Protein AF-A0A183EW24-F1 (afdb_monomer_lite)

Radius of gyration: 15.15 Å; chains: 1; bounding box: 32×28×42 Å

Secondary structure (DSSP, 8-state):
--TT-EEEEEPPPBTTBTT---EEEEE--SS---HHHHHHHHHTTS--S----GGG-S-HHHHHHHHHHHHHHHHTT--SSSSHHHHHHHHH-SSS-HHHHH-TTSSSSS--

Organism: NCBI:txid637853

Foldseek 3Di:
DDEFDWDKDWADDDPVDPPDIDIDIDTDHPPDPPVVVVVVCVVVVVDDAADFDVVLPPDVVLLSVLLNVLVVCVVVVNQPDPDSSLSSCCSSDPPSPSVVRPDPPPPPPPDD

Sequence (112 aa):
MKLGTSRLFELQPDPYDVSQKRFFRVCLFRNVKNVHELRQALRDGTIDAALIRPELVLEVFTLLAAANKAVHQAAHNRLSTRTLHAELIYSLSPNRNVSFLWNLKTAGSLFP

Structure (mmCIF, N/CA/C/O backbone):
data_AF-A0A183EW24-F1
#
_entry.id   AF-A0A183EW24-F1
#
loop_
_atom_site.group_PDB
_atom_site.id
_atom_site.type_symbol
_atom_site.label_atom_id
_atom_site.label_alt_id
_atom_site.label_comp_id
_atom_site.label_asym_id
_atom_site.label_entity_id
_atom_site.label_seq_id
_atom_site.pdbx_PDB_ins_code
_atom_site.Cartn_x
_atom_site.Cartn_y
_atom_site.Cartn_z
_atom_site.occupancy
_atom_site.B_iso_or_equiv
_atom_site.auth_seq_id
_atom_site.auth_comp_id
_atom_site.auth_asym_id
_atom_site.auth_atom_id
_atom_site.pdbx_PDB_model_num
ATOM 1 N N . MET A 1 1 ? -16.843 -2.994 2.790 1.00 52.00 1 MET A N 1
ATOM 2 C CA . MET A 1 1 ? -15.948 -4.160 3.022 1.00 52.00 1 MET A CA 1
ATOM 3 C C . MET A 1 1 ? -16.353 -4.842 4.329 1.00 52.00 1 MET A C 1
ATOM 5 O O . MET A 1 1 ? -16.699 -4.129 5.262 1.00 52.00 1 MET A O 1
ATOM 9 N N . LYS A 1 2 ? -16.375 -6.184 4.404 1.00 49.22 2 LYS A N 1
ATOM 10 C CA . LYS A 1 2 ? -16.668 -6.914 5.659 1.00 49.22 2 LYS A CA 1
ATOM 11 C C . LYS A 1 2 ? -15.487 -6.785 6.639 1.00 49.22 2 LYS A C 1
ATOM 13 O O . LYS A 1 2 ? -14.354 -6.558 6.228 1.00 49.22 2 LYS A O 1
ATOM 18 N N . LEU A 1 3 ? -15.760 -6.892 7.937 1.00 47.12 3 LEU A N 1
ATOM 19 C CA . LEU A 1 3 ? -14.758 -6.765 9.000 1.00 47.12 3 LEU A CA 1
ATOM 20 C C . LEU A 1 3 ? -13.678 -7.856 8.868 1.00 47.12 3 LEU A C 1
ATOM 22 O O . LEU A 1 3 ? -14.023 -9.016 8.663 1.00 47.12 3 LEU A O 1
ATOM 26 N N . GLY A 1 4 ? -12.392 -7.503 8.966 1.00 56.78 4 GLY A N 1
ATOM 27 C CA . GLY A 1 4 ? -11.289 -8.477 8.959 1.00 56.78 4 GLY A CA 1
ATOM 28 C C . GLY A 1 4 ? -10.944 -9.093 7.597 1.00 56.78 4 GLY A C 1
ATOM 29 O O . GLY A 1 4 ? -10.075 -9.958 7.525 1.00 56.78 4 GLY A O 1
ATOM 30 N N . THR A 1 5 ? -11.569 -8.664 6.494 1.00 66.06 5 THR A N 1
ATOM 31 C CA . THR A 1 5 ? -11.174 -9.152 5.165 1.00 66.06 5 THR A CA 1
ATOM 32 C C . THR A 1 5 ? -9.872 -8.501 4.716 1.00 66.06 5 THR A C 1
ATOM 34 O O . THR A 1 5 ? -9.870 -7.333 4.322 1.00 66.06 5 THR A O 1
ATOM 37 N N . SER A 1 6 ? -8.783 -9.272 4.711 1.00 79.88 6 SER A N 1
ATOM 38 C CA . SER A 1 6 ? -7.648 -8.980 3.840 1.00 79.88 6 SER A CA 1
ATOM 39 C C . SER A 1 6 ? -7.992 -9.430 2.426 1.00 79.88 6 SER A C 1
ATOM 41 O O . SER A 1 6 ? -8.338 -10.597 2.234 1.00 79.88 6 SER A O 1
ATOM 43 N N . ARG A 1 7 ? -7.906 -8.537 1.443 1.00 84.31 7 ARG A N 1
ATOM 44 C CA . ARG A 1 7 ? -8.080 -8.893 0.032 1.00 84.31 7 ARG A CA 1
ATOM 45 C C . ARG A 1 7 ? -6.788 -8.664 -0.725 1.00 84.31 7 ARG A C 1
ATOM 47 O O . ARG A 1 7 ? -6.152 -7.627 -0.556 1.00 84.31 7 ARG A O 1
ATOM 54 N N . LEU A 1 8 ? -6.418 -9.653 -1.525 1.00 87.75 8 LEU A N 1
ATOM 55 C CA . LEU A 1 8 ? -5.310 -9.583 -2.461 1.00 87.75 8 LEU A CA 1
ATOM 56 C C . LEU A 1 8 ? -5.880 -9.308 -3.850 1.00 87.75 8 LEU A C 1
ATOM 58 O O . LEU A 1 8 ? -6.832 -9.967 -4.264 1.00 87.75 8 LEU A O 1
ATOM 62 N N . PHE A 1 9 ? -5.295 -8.343 -4.541 1.00 87.69 9 PHE A N 1
ATOM 63 C CA . PHE A 1 9 ? -5.624 -7.982 -5.908 1.00 87.69 9 PHE A CA 1
ATOM 64 C C . PHE A 1 9 ? -4.372 -8.129 -6.766 1.00 87.69 9 PHE A C 1
ATOM 66 O O . PHE A 1 9 ? -3.282 -7.746 -6.341 1.00 87.69 9 PHE A O 1
ATOM 73 N N . GLU A 1 10 ? -4.522 -8.685 -7.961 1.00 87.81 10 GLU A N 1
ATOM 74 C CA . GLU A 1 10 ? -3.489 -8.618 -8.993 1.00 87.81 10 GLU A CA 1
ATOM 75 C C . GLU A 1 10 ? -3.675 -7.290 -9.729 1.00 87.81 10 GLU A C 1
ATOM 77 O O . GLU A 1 10 ? -4.779 -6.960 -10.170 1.00 87.81 10 GLU A O 1
ATOM 82 N N . LEU A 1 11 ? -2.616 -6.487 -9.769 1.00 86.06 11 LEU A N 1
ATOM 83 C CA . LEU A 1 11 ? -2.609 -5.234 -10.508 1.00 86.06 11 LEU A CA 1
ATOM 84 C C . LEU A 1 11 ? -2.423 -5.535 -11.991 1.00 86.06 11 LEU A C 1
ATOM 86 O O . LEU A 1 11 ? -1.768 -6.512 -12.362 1.00 86.06 11 LEU A O 1
ATOM 90 N N . GLN A 1 12 ? -3.006 -4.689 -12.837 1.00 80.00 12 GLN A N 1
ATOM 91 C CA . GLN A 1 12 ? -2.822 -4.849 -14.272 1.00 80.00 12 GLN A CA 1
ATOM 92 C C . GLN A 1 12 ? -1.348 -4.611 -14.623 1.00 80.00 12 GLN A C 1
ATOM 94 O O . GLN A 1 12 ? -0.756 -3.654 -14.111 1.00 80.00 12 GLN A O 1
ATOM 99 N N . PRO A 1 13 ? -0.753 -5.475 -15.465 1.00 71.31 13 PRO A N 1
ATOM 100 C CA . PRO A 1 13 ? 0.599 -5.264 -15.946 1.00 71.31 13 PRO A CA 1
ATOM 101 C C . PRO A 1 13 ? 0.652 -3.996 -16.797 1.00 71.31 13 PRO A C 1
ATOM 103 O O . PRO A 1 13 ? -0.338 -3.599 -17.420 1.00 71.31 13 PRO A O 1
ATOM 106 N N . ASP A 1 14 ? 1.819 -3.365 -16.815 1.00 72.69 14 ASP A N 1
ATOM 107 C CA . ASP A 1 14 ? 2.071 -2.237 -17.698 1.00 72.69 14 ASP A CA 1
ATOM 108 C C . ASP A 1 14 ? 1.960 -2.716 -19.157 1.00 72.69 14 ASP A C 1
ATOM 110 O O . ASP A 1 14 ? 2.536 -3.758 -19.488 1.00 72.69 14 ASP A O 1
ATOM 114 N N . PRO A 1 15 ? 1.252 -2.000 -20.052 1.00 72.38 15 PRO A N 1
ATOM 115 C CA . PRO A 1 15 ? 1.224 -2.341 -21.475 1.00 72.38 15 PRO A CA 1
ATOM 116 C C . PRO A 1 15 ? 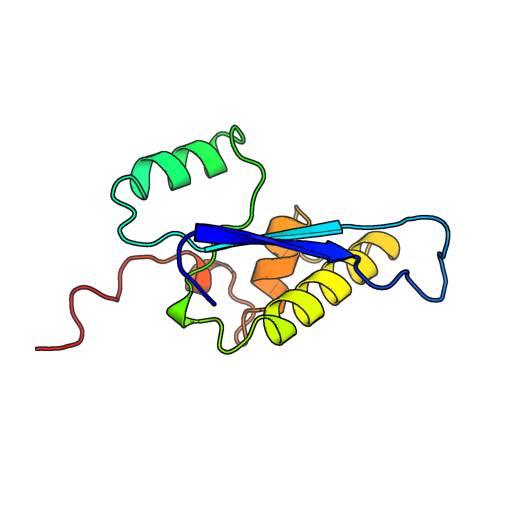2.619 -2.454 -22.111 1.00 72.38 15 PRO A C 1
ATOM 118 O O . PRO A 1 15 ? 2.764 -3.163 -23.104 1.00 72.38 15 PRO A O 1
ATOM 121 N N . TYR A 1 16 ? 3.636 -1.790 -21.551 1.00 69.44 16 TYR A N 1
ATOM 122 C CA . TYR A 1 16 ? 5.011 -1.825 -22.057 1.00 69.44 16 TYR A CA 1
ATOM 123 C C . TYR A 1 16 ? 5.929 -2.811 -21.317 1.00 69.44 16 TYR A C 1
ATOM 125 O O . TYR A 1 16 ? 7.032 -3.075 -21.794 1.00 69.44 16 TYR A O 1
ATOM 133 N N . ASP A 1 17 ? 5.490 -3.377 -20.189 1.00 65.94 17 ASP A N 1
ATOM 134 C CA . ASP A 1 17 ? 6.234 -4.391 -19.434 1.00 65.94 17 ASP A CA 1
ATOM 135 C C . ASP A 1 17 ? 5.280 -5.429 -18.824 1.00 65.94 17 ASP A C 1
ATOM 137 O O . ASP A 1 17 ? 4.800 -5.320 -17.693 1.00 65.94 17 ASP A O 1
ATOM 141 N N . VAL A 1 18 ? 5.026 -6.481 -19.604 1.00 65.62 18 VAL A N 1
ATOM 142 C CA . VAL A 1 18 ? 4.162 -7.612 -19.230 1.00 65.62 18 VAL A CA 1
ATOM 143 C C . VAL A 1 18 ? 4.876 -8.646 -18.351 1.00 65.62 18 VAL A C 1
ATOM 145 O O . VAL A 1 18 ? 4.262 -9.632 -17.941 1.00 65.62 18 VAL A O 1
ATOM 148 N N . SER A 1 19 ? 6.169 -8.453 -18.064 1.00 67.25 19 SER A N 1
ATOM 149 C CA . SER A 1 19 ? 6.986 -9.438 -17.348 1.00 67.25 19 SER A CA 1
ATOM 150 C C . SER A 1 19 ? 6.786 -9.397 -15.830 1.00 67.25 19 SER A C 1
ATOM 152 O O . SER A 1 19 ? 6.934 -10.419 -15.155 1.00 67.25 19 SER A O 1
ATOM 154 N N . GLN A 1 20 ? 6.406 -8.240 -15.276 1.00 69.81 20 GLN A N 1
ATOM 155 C CA . GLN A 1 20 ? 6.296 -8.043 -13.832 1.00 69.81 20 GLN A CA 1
ATOM 156 C C . GLN A 1 20 ? 4.846 -8.086 -13.348 1.00 69.81 20 GLN A C 1
ATOM 158 O O . GLN A 1 20 ? 4.090 -7.123 -13.472 1.00 69.81 20 GLN A O 1
ATOM 163 N N . LYS A 1 21 ? 4.475 -9.189 -12.690 1.00 79.31 21 LYS A N 1
ATOM 164 C CA . LYS A 1 21 ? 3.221 -9.269 -11.933 1.00 79.31 21 LYS A CA 1
ATOM 165 C C . LYS A 1 21 ? 3.359 -8.553 -10.601 1.00 79.31 21 LYS A C 1
ATOM 167 O O . LYS A 1 21 ? 4.268 -8.845 -9.822 1.00 79.31 21 LYS A O 1
ATOM 172 N N . ARG A 1 22 ? 2.430 -7.643 -10.311 1.00 84.88 22 ARG A N 1
ATOM 173 C CA . ARG A 1 22 ? 2.381 -6.935 -9.029 1.00 84.88 22 ARG A CA 1
ATOM 174 C C . ARG A 1 22 ? 1.090 -7.238 -8.300 1.00 84.88 22 ARG A C 1
ATOM 176 O O . ARG A 1 22 ? 0.014 -7.261 -8.889 1.00 84.88 22 ARG A O 1
ATOM 183 N N . PHE A 1 23 ? 1.212 -7.438 -6.996 1.00 87.62 23 PHE A N 1
ATOM 184 C CA . PHE A 1 23 ? 0.082 -7.721 -6.129 1.00 87.62 23 PHE A CA 1
ATOM 185 C C . PHE A 1 23 ? -0.131 -6.573 -5.154 1.00 87.62 23 PHE A C 1
ATOM 187 O O . PHE A 1 23 ? 0.818 -6.003 -4.618 1.00 87.62 23 PHE A O 1
ATOM 194 N N . PHE A 1 24 ? -1.394 -6.261 -4.902 1.00 88.81 24 PHE A N 1
ATOM 195 C CA . PHE A 1 24 ? -1.817 -5.237 -3.968 1.00 88.81 24 PHE A CA 1
ATOM 196 C C . PHE A 1 24 ? -2.716 -5.857 -2.908 1.00 88.81 24 PHE A C 1
ATOM 198 O O . PHE A 1 24 ? -3.782 -6.397 -3.209 1.00 88.81 24 PHE A O 1
ATOM 205 N N . ARG A 1 25 ? -2.277 -5.802 -1.649 1.00 90.19 25 ARG A N 1
ATOM 206 C CA . ARG A 1 25 ? -3.030 -6.339 -0.517 1.00 90.19 25 ARG A CA 1
ATOM 207 C C . ARG A 1 25 ? -3.628 -5.203 0.299 1.00 90.19 25 ARG A C 1
ATOM 209 O O . ARG A 1 25 ? -2.910 -4.328 0.768 1.00 90.19 25 ARG A O 1
ATOM 216 N N . VAL A 1 26 ? -4.937 -5.266 0.519 1.00 89.25 26 VAL A N 1
ATOM 217 C CA . VAL A 1 26 ? -5.672 -4.316 1.361 1.00 89.25 26 VAL A CA 1
ATOM 218 C C . VAL A 1 26 ? -6.208 -5.037 2.583 1.00 89.25 26 VAL A C 1
ATOM 220 O O . VAL A 1 26 ? -6.881 -6.061 2.460 1.00 89.25 26 VAL A O 1
ATOM 223 N N . CYS A 1 27 ? -5.949 -4.475 3.760 1.00 88.06 27 CYS A N 1
ATOM 224 C CA . CYS A 1 27 ? -6.454 -4.967 5.035 1.00 88.06 27 CYS A CA 1
ATOM 225 C C . CYS A 1 27 ? -7.240 -3.850 5.730 1.00 88.06 27 CYS A C 1
ATOM 227 O O . CYS A 1 27 ? -6.726 -2.746 5.892 1.00 88.06 27 CYS A O 1
ATOM 229 N N . LEU A 1 28 ? -8.478 -4.139 6.145 1.00 86.50 28 LEU A N 1
ATOM 230 C CA . LEU A 1 28 ? -9.306 -3.207 6.911 1.00 86.50 28 LEU A CA 1
ATOM 231 C C . LEU A 1 28 ? -9.405 -3.669 8.365 1.00 86.50 28 LEU A C 1
ATOM 233 O O . LEU A 1 28 ? -9.946 -4.739 8.652 1.00 86.50 28 LEU A O 1
ATOM 237 N N . PHE A 1 29 ? -8.929 -2.821 9.271 1.00 85.50 29 PHE A N 1
ATOM 238 C CA . PHE A 1 29 ? -8.984 -3.036 10.712 1.00 85.50 29 PHE A CA 1
ATOM 239 C C . PHE A 1 29 ? -10.007 -2.091 11.345 1.00 85.50 29 PHE A C 1
ATOM 241 O O . PHE A 1 29 ? -10.164 -0.950 10.910 1.00 85.50 29 PHE A O 1
ATOM 248 N N . ARG A 1 30 ? -10.706 -2.556 12.383 1.00 83.50 30 ARG A N 1
ATOM 249 C CA . ARG A 1 30 ? -11.639 -1.745 13.178 1.00 83.50 30 ARG A CA 1
ATOM 250 C C . ARG A 1 30 ? -11.205 -1.782 14.634 1.00 83.50 30 ARG A C 1
ATOM 252 O O . ARG A 1 30 ? -10.687 -2.797 15.086 1.00 83.50 30 ARG A O 1
ATOM 259 N N . ASN A 1 31 ? -11.470 -0.696 15.354 1.00 83.88 31 ASN A N 1
ATOM 260 C CA . ASN A 1 31 ? -11.157 -0.570 16.778 1.00 83.88 31 ASN A CA 1
ATOM 261 C C . ASN A 1 31 ? -9.647 -0.698 17.080 1.00 83.88 31 ASN A C 1
ATOM 263 O O . ASN A 1 31 ? -9.239 -1.369 18.026 1.00 83.88 31 ASN A O 1
ATOM 267 N N . VAL A 1 32 ? -8.815 -0.076 16.237 1.00 84.94 32 VAL A N 1
ATOM 268 C CA . VAL A 1 32 ? -7.355 -0.050 16.399 1.00 84.94 32 VAL A CA 1
ATOM 269 C C . VAL A 1 32 ? -6.999 0.857 17.577 1.00 84.94 32 VAL A C 1
ATOM 271 O O . VAL A 1 32 ? -7.304 2.047 17.549 1.00 84.94 32 VAL A O 1
ATOM 274 N N 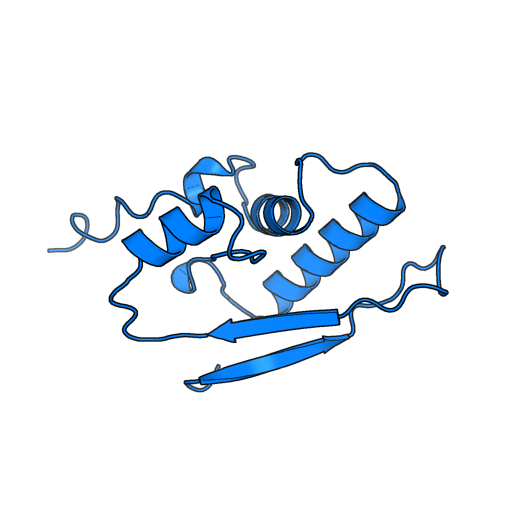. LYS A 1 33 ? -6.351 0.302 18.606 1.00 88.25 33 LYS A N 1
ATOM 275 C CA . LYS A 1 33 ? -5.967 1.035 19.830 1.00 88.25 33 LYS A CA 1
ATOM 276 C C . LYS A 1 33 ? -4.498 1.467 19.847 1.00 88.25 33 LYS A C 1
ATOM 278 O O . LYS A 1 33 ? -4.142 2.402 20.552 1.00 88.25 33 LYS A O 1
ATOM 283 N N . ASN A 1 34 ? -3.654 0.829 19.041 1.00 88.38 34 ASN A N 1
ATOM 284 C CA . ASN A 1 34 ? -2.200 0.998 19.025 1.00 88.38 34 ASN A CA 1
ATOM 285 C C . ASN A 1 34 ? -1.702 1.858 17.847 1.00 88.38 34 ASN A C 1
ATOM 287 O O . ASN A 1 34 ? -0.657 1.601 17.255 1.00 88.38 34 ASN A O 1
ATOM 291 N N . VAL A 1 35 ? -2.448 2.905 17.484 1.00 84.50 35 VAL A N 1
ATOM 292 C CA . VAL A 1 35 ? -2.120 3.762 16.328 1.00 84.50 35 VAL A CA 1
ATOM 293 C C . VAL A 1 35 ? -0.750 4.440 16.479 1.00 84.50 35 VAL A C 1
ATOM 295 O O . VAL A 1 35 ? -0.027 4.604 15.497 1.00 84.50 35 VAL A O 1
ATOM 298 N N . HIS A 1 36 ? -0.376 4.816 17.704 1.00 85.75 36 HIS A N 1
ATOM 299 C CA . HIS A 1 36 ? 0.917 5.442 17.990 1.00 85.75 36 HIS A CA 1
ATOM 300 C C . HIS A 1 36 ? 2.091 4.489 17.744 1.00 85.75 36 HIS A C 1
ATOM 302 O O . HIS A 1 36 ? 3.052 4.879 17.084 1.00 85.75 36 HIS A O 1
ATOM 308 N N . GLU A 1 37 ? 1.973 3.238 18.191 1.00 89.06 37 GLU A N 1
ATOM 309 C CA . GLU A 1 37 ? 2.977 2.193 17.972 1.00 89.06 37 GLU A CA 1
ATOM 310 C C . GLU A 1 37 ? 3.114 1.862 16.487 1.00 89.06 37 GLU A C 1
ATOM 312 O O . GLU A 1 37 ? 4.222 1.828 15.968 1.00 89.06 37 GLU A O 1
ATOM 317 N N . LEU A 1 38 ? 1.996 1.713 15.765 1.00 87.00 38 LEU A N 1
ATOM 318 C CA . LEU A 1 38 ? 2.010 1.460 14.319 1.00 87.00 38 LEU A CA 1
ATOM 319 C C . LEU A 1 38 ? 2.683 2.596 13.543 1.00 87.00 38 LEU A C 1
ATOM 321 O O . LEU A 1 38 ? 3.400 2.361 12.572 1.00 87.00 38 LEU A O 1
ATOM 325 N N . ARG A 1 39 ? 2.473 3.844 13.974 1.00 82.56 39 ARG A N 1
ATOM 326 C CA . ARG A 1 39 ? 3.117 5.008 13.364 1.00 82.56 39 ARG A CA 1
ATOM 327 C C . ARG A 1 39 ? 4.619 5.031 13.627 1.00 82.56 39 ARG A C 1
ATOM 329 O O . ARG A 1 39 ? 5.371 5.447 12.749 1.00 82.56 39 ARG A O 1
ATOM 336 N N . GLN A 1 40 ? 5.040 4.640 14.824 1.00 86.88 40 GLN A N 1
ATOM 337 C CA . GLN A 1 40 ? 6.453 4.524 15.159 1.00 86.88 40 GLN A CA 1
ATOM 338 C C . GLN A 1 40 ? 7.097 3.379 14.371 1.00 86.88 40 GLN A C 1
ATOM 340 O O . GLN A 1 40 ? 8.068 3.617 13.668 1.00 86.88 40 GLN A O 1
ATOM 345 N N . ALA A 1 41 ? 6.468 2.206 14.338 1.00 85.56 41 ALA A N 1
ATOM 346 C CA . ALA A 1 41 ? 6.901 1.055 13.552 1.00 85.56 41 ALA A CA 1
ATOM 347 C C . ALA A 1 41 ? 7.067 1.376 12.052 1.00 85.56 41 ALA A C 1
ATOM 349 O O . ALA A 1 41 ? 8.047 0.980 11.425 1.00 85.56 41 ALA A O 1
ATOM 350 N N . LEU A 1 42 ? 6.156 2.169 11.480 1.00 83.94 42 LEU A N 1
ATOM 351 C CA . LEU A 1 42 ? 6.271 2.644 10.100 1.00 83.94 42 LEU A CA 1
ATOM 352 C C . LEU A 1 42 ? 7.476 3.581 9.889 1.00 83.94 42 LEU A C 1
ATOM 354 O O . LEU A 1 42 ? 8.113 3.541 8.842 1.00 83.94 42 LEU A O 1
ATOM 358 N N . ARG A 1 43 ? 7.784 4.448 10.863 1.00 81.81 43 ARG A N 1
ATOM 359 C CA . ARG A 1 43 ? 8.934 5.371 10.796 1.00 81.81 43 ARG A CA 1
ATOM 360 C C . ARG A 1 43 ? 10.261 4.656 10.982 1.00 81.81 43 ARG A C 1
ATOM 362 O O . ARG A 1 43 ? 11.222 4.992 10.301 1.00 81.81 43 ARG A O 1
ATOM 369 N N . ASP A 1 44 ? 10.271 3.677 11.873 1.00 85.56 44 ASP A N 1
ATOM 370 C CA . ASP A 1 44 ? 11.422 2.828 12.153 1.00 85.56 44 ASP A CA 1
ATOM 371 C C . ASP A 1 44 ? 11.650 1.811 11.017 1.00 85.56 44 ASP A C 1
ATOM 373 O O . ASP A 1 44 ? 12.662 1.118 10.997 1.00 85.56 44 ASP A O 1
ATOM 377 N N . GLY A 1 45 ? 10.720 1.725 10.053 1.00 81.62 45 GLY A N 1
ATOM 378 C CA . GLY A 1 45 ? 10.801 0.836 8.895 1.00 81.62 45 GLY A CA 1
ATOM 379 C C . GLY A 1 45 ? 10.554 -0.635 9.227 1.00 81.62 45 GLY A C 1
ATOM 380 O O . GLY A 1 45 ? 10.784 -1.495 8.382 1.00 81.62 45 GLY A O 1
ATOM 381 N N . THR A 1 46 ? 10.070 -0.946 10.433 1.00 86.75 46 THR A N 1
ATOM 382 C CA . THR A 1 46 ? 9.728 -2.323 10.827 1.00 86.75 46 THR A CA 1
ATOM 383 C C . THR A 1 46 ? 8.482 -2.830 10.105 1.00 86.75 46 THR A C 1
ATOM 385 O O . THR A 1 46 ? 8.304 -4.037 9.948 1.00 86.75 46 THR A O 1
ATOM 388 N N . ILE A 1 47 ? 7.633 -1.914 9.630 1.00 84.06 47 ILE A N 1
ATOM 389 C CA . ILE A 1 47 ? 6.469 -2.209 8.795 1.00 84.06 47 ILE A CA 1
ATOM 390 C C . ILE A 1 47 ? 6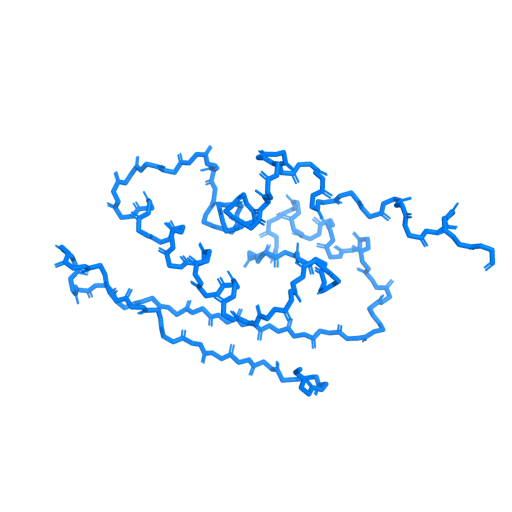.609 -1.455 7.474 1.00 84.06 47 ILE A C 1
ATOM 392 O O . ILE A 1 47 ? 6.594 -0.227 7.463 1.00 84.06 47 ILE A O 1
ATOM 396 N N . ASP A 1 48 ? 6.658 -2.186 6.361 1.00 83.44 48 ASP A N 1
ATOM 397 C CA . ASP A 1 48 ? 6.579 -1.612 5.014 1.00 83.44 48 ASP A CA 1
ATOM 398 C C . ASP A 1 48 ? 5.136 -1.705 4.497 1.00 83.44 48 ASP A C 1
ATOM 400 O O . ASP A 1 48 ? 4.713 -2.702 3.911 1.00 83.44 48 ASP A O 1
ATOM 404 N N . ALA A 1 49 ? 4.328 -0.694 4.825 1.00 85.38 49 ALA A N 1
ATOM 405 C CA . ALA A 1 49 ? 2.933 -0.613 4.405 1.00 85.38 49 ALA A CA 1
ATOM 406 C C . ALA A 1 49 ? 2.437 0.838 4.343 1.00 85.38 49 ALA A C 1
ATOM 408 O O . ALA A 1 49 ? 2.927 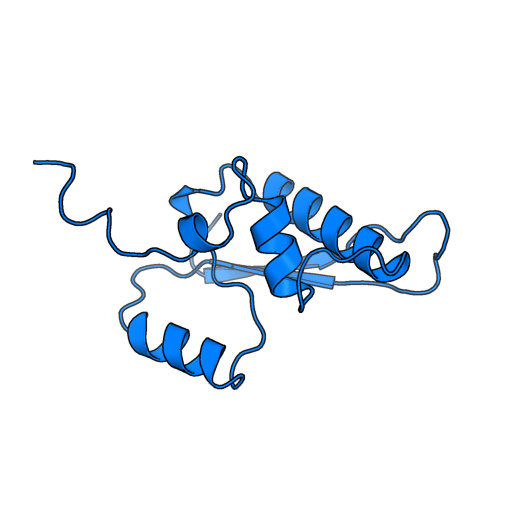1.726 5.036 1.00 85.38 49 ALA A O 1
ATOM 409 N N . ALA A 1 50 ? 1.391 1.079 3.552 1.00 85.81 50 ALA A N 1
ATOM 410 C CA . ALA A 1 50 ? 0.680 2.353 3.544 1.00 85.81 50 ALA A CA 1
ATOM 411 C C . ALA A 1 50 ? -0.447 2.339 4.591 1.00 85.81 50 ALA A C 1
ATOM 413 O O . ALA A 1 50 ? -1.410 1.581 4.464 1.00 85.81 50 ALA A O 1
ATOM 414 N N . LEU A 1 51 ? -0.355 3.197 5.612 1.00 86.56 51 LEU A N 1
ATOM 415 C CA . LEU A 1 51 ? -1.451 3.416 6.560 1.00 86.56 51 LEU A CA 1
ATOM 416 C C . LEU A 1 51 ? -2.387 4.498 6.014 1.00 86.56 51 LEU A C 1
ATOM 418 O O . LEU A 1 51 ? -1.990 5.650 5.853 1.00 86.56 51 LEU A O 1
ATOM 422 N N . ILE A 1 52 ? -3.635 4.124 5.734 1.00 85.00 52 ILE A N 1
ATOM 423 C CA . ILE A 1 52 ? -4.636 4.999 5.116 1.00 85.00 52 ILE A CA 1
ATOM 424 C C . ILE A 1 52 ? -5.849 5.089 6.035 1.00 85.00 52 ILE A C 1
ATOM 426 O O . ILE A 1 52 ? -6.312 4.082 6.573 1.00 85.00 52 ILE A O 1
ATOM 430 N N . ARG A 1 53 ? -6.390 6.300 6.197 1.00 82.75 53 ARG A N 1
ATOM 431 C CA . ARG A 1 53 ? -7.660 6.496 6.901 1.00 82.75 53 ARG A CA 1
ATOM 432 C C . ARG A 1 53 ? -8.809 5.980 6.027 1.00 82.75 53 ARG A C 1
ATOM 434 O O . ARG A 1 53 ? -8.986 6.505 4.928 1.00 82.75 53 ARG A O 1
ATOM 441 N N . PRO A 1 54 ? -9.604 5.001 6.494 1.00 81.31 54 PRO A N 1
ATOM 442 C CA . PRO A 1 54 ? -10.668 4.411 5.683 1.00 81.31 54 PRO A CA 1
ATOM 443 C C . PRO A 1 54 ? -11.769 5.419 5.327 1.00 81.31 54 PRO A C 1
ATOM 445 O O . PRO A 1 54 ? -12.384 5.289 4.281 1.00 81.31 54 PRO A O 1
ATOM 448 N N . GLU A 1 55 ? -11.969 6.456 6.144 1.00 81.31 55 GLU A N 1
ATOM 449 C CA . GLU A 1 55 ? -12.927 7.550 5.902 1.00 81.31 55 GLU A CA 1
ATOM 450 C C . GLU A 1 55 ? -12.653 8.335 4.612 1.00 81.31 55 GLU A C 1
ATOM 452 O O . GLU A 1 55 ? -13.559 8.940 4.051 1.00 81.31 55 GLU A O 1
ATOM 45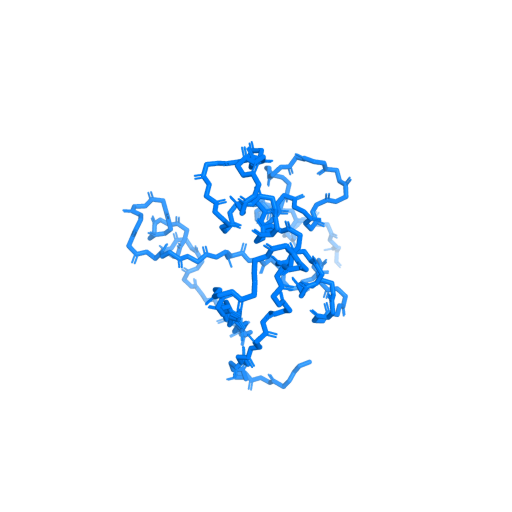7 N N . LEU A 1 56 ? -11.406 8.330 4.132 1.00 77.38 56 LEU A N 1
ATOM 458 C CA . LEU A 1 56 ? -11.002 9.040 2.917 1.00 77.38 56 LEU A CA 1
ATOM 459 C C . LEU A 1 56 ? -11.122 8.172 1.659 1.00 77.38 56 LEU A C 1
ATOM 461 O O . LEU A 1 56 ? -10.874 8.649 0.554 1.00 77.38 56 LEU A O 1
ATOM 465 N N . VAL A 1 57 ? -11.477 6.897 1.817 1.00 82.19 57 VAL A N 1
ATOM 466 C CA . VAL A 1 57 ? -11.575 5.932 0.726 1.00 82.19 57 VAL A CA 1
ATOM 467 C C . VAL A 1 57 ? -13.042 5.591 0.510 1.00 82.19 57 VAL A C 1
ATOM 469 O O . VAL A 1 57 ? -13.629 4.828 1.273 1.00 82.19 57 VAL A O 1
ATOM 472 N N . LEU A 1 58 ? -13.623 6.134 -0.560 1.00 81.38 58 LEU A N 1
ATOM 473 C CA . LEU A 1 58 ? -15.008 5.847 -0.941 1.00 81.38 58 LEU A CA 1
ATOM 474 C C . LEU A 1 58 ? -15.186 4.376 -1.349 1.00 81.38 58 LEU A C 1
ATOM 476 O O . LEU A 1 58 ? -16.121 3.707 -0.912 1.00 81.38 58 LEU A O 1
ATOM 480 N N . GLU A 1 59 ? -14.268 3.864 -2.172 1.00 84.19 59 GLU A N 1
ATOM 481 C CA . GLU A 1 59 ? -14.334 2.513 -2.723 1.00 84.19 59 GLU A CA 1
ATOM 482 C C . GLU A 1 59 ? -12.933 1.912 -2.917 1.00 84.19 59 GLU A C 1
ATOM 484 O O . GLU A 1 59 ? -11.940 2.618 -3.103 1.00 84.19 59 GLU A O 1
ATOM 489 N N . VAL A 1 60 ? -12.851 0.578 -2.923 1.00 85.88 60 VAL A N 1
ATOM 490 C CA . VAL A 1 60 ? -11.617 -0.173 -3.211 1.00 85.88 60 VAL A CA 1
ATOM 491 C C . VAL A 1 60 ? -11.080 0.132 -4.611 1.00 85.88 60 VAL A C 1
ATOM 493 O O . VAL A 1 60 ? -9.867 0.127 -4.806 1.00 85.88 60 VAL A O 1
ATOM 496 N N . PHE A 1 61 ? -11.953 0.446 -5.571 1.00 86.12 61 PHE A N 1
ATOM 497 C CA . PHE A 1 61 ? -11.536 0.829 -6.917 1.00 86.12 61 PHE A CA 1
ATOM 498 C C . PHE A 1 61 ? -10.594 2.042 -6.908 1.00 86.12 61 PHE A C 1
ATOM 500 O O . PHE A 1 61 ? -9.573 2.028 -7.591 1.00 86.12 61 PHE A O 1
ATOM 507 N N . THR A 1 62 ? -10.853 3.042 -6.060 1.00 87.44 62 THR A N 1
ATOM 508 C CA . THR A 1 62 ? -9.981 4.216 -5.911 1.00 87.44 62 THR A CA 1
ATOM 509 C C . THR A 1 62 ? -8.583 3.830 -5.421 1.00 87.44 62 THR A C 1
ATOM 511 O O . THR A 1 62 ? -7.587 4.364 -5.911 1.00 87.44 62 THR A O 1
ATOM 514 N N . LEU A 1 63 ? -8.486 2.859 -4.502 1.00 88.69 63 LEU A N 1
ATOM 515 C CA . LEU A 1 63 ? -7.200 2.316 -4.049 1.00 88.69 63 LEU A CA 1
ATOM 516 C C . LEU A 1 63 ? -6.467 1.585 -5.176 1.00 88.69 63 LEU A C 1
ATOM 518 O O . LEU A 1 63 ? -5.267 1.780 -5.341 1.00 88.69 63 LEU A O 1
ATOM 522 N N . LEU A 1 64 ? -7.180 0.767 -5.954 1.00 89.31 64 LEU A N 1
ATOM 523 C CA . LEU A 1 64 ? -6.600 0.020 -7.072 1.00 89.31 64 LEU A CA 1
ATOM 524 C C . LEU A 1 64 ? -6.105 0.947 -8.183 1.00 89.31 64 LEU A C 1
ATOM 526 O O . LEU A 1 64 ? -4.998 0.761 -8.680 1.00 89.31 64 LEU A O 1
ATOM 530 N N . ALA A 1 65 ? -6.874 1.978 -8.530 1.00 89.12 65 ALA A N 1
ATOM 531 C CA . ALA A 1 65 ? -6.471 2.979 -9.512 1.00 89.12 65 ALA A CA 1
ATOM 532 C C . ALA A 1 65 ? -5.208 3.736 -9.063 1.00 89.12 65 ALA A C 1
ATOM 534 O O . ALA A 1 65 ? -4.270 3.903 -9.846 1.00 89.12 65 ALA A O 1
ATOM 535 N N . ALA A 1 66 ? -5.143 4.141 -7.789 1.00 88.62 66 ALA A N 1
ATOM 536 C CA . ALA A 1 66 ? -3.960 4.786 -7.223 1.00 88.62 66 ALA A CA 1
ATOM 537 C C . ALA A 1 66 ? -2.746 3.843 -7.170 1.00 88.62 66 ALA A C 1
ATOM 539 O O . ALA A 1 66 ? -1.634 4.264 -7.488 1.00 88.62 66 ALA A O 1
ATOM 540 N N . ALA A 1 67 ? -2.951 2.570 -6.820 1.00 89.56 67 ALA A N 1
ATOM 541 C CA . ALA A 1 67 ? -1.901 1.556 -6.800 1.00 89.56 67 ALA A CA 1
ATOM 542 C C . ALA A 1 67 ? -1.342 1.280 -8.204 1.00 89.56 67 ALA A C 1
ATOM 544 O O . ALA A 1 67 ? -0.127 1.302 -8.385 1.00 89.56 67 ALA A O 1
ATOM 545 N N . ASN A 1 68 ? -2.212 1.102 -9.205 1.00 89.19 68 ASN A N 1
ATOM 546 C CA . ASN A 1 68 ? -1.816 0.946 -10.608 1.00 89.19 68 ASN A CA 1
ATOM 547 C C . ASN A 1 68 ? -0.994 2.147 -11.081 1.00 89.19 68 ASN A C 1
ATOM 549 O O . ASN A 1 68 ? 0.075 1.979 -11.663 1.00 89.19 68 ASN A O 1
ATOM 553 N N . LYS A 1 69 ? -1.453 3.367 -10.776 1.00 87.69 69 LYS A N 1
ATOM 554 C CA . LYS A 1 69 ? -0.715 4.585 -11.114 1.00 87.69 69 LYS A CA 1
ATOM 555 C C . LYS A 1 69 ? 0.666 4.608 -10.459 1.00 87.69 69 LYS A C 1
ATOM 557 O O . LYS A 1 69 ? 1.643 4.870 -11.151 1.00 87.69 69 LYS A O 1
ATOM 562 N N . ALA A 1 70 ? 0.766 4.317 -9.163 1.00 87.38 70 ALA A N 1
ATOM 563 C CA . ALA A 1 70 ? 2.042 4.292 -8.448 1.00 87.38 70 ALA A CA 1
ATOM 564 C C . ALA A 1 70 ? 3.019 3.257 -9.034 1.00 87.38 70 ALA A C 1
ATOM 566 O O . ALA A 1 70 ? 4.197 3.554 -9.223 1.00 87.38 70 ALA A O 1
ATOM 567 N N . VAL A 1 71 ? 2.525 2.064 -9.376 1.00 87.25 71 VAL A N 1
ATOM 568 C CA . VAL A 1 71 ? 3.319 1.009 -10.022 1.00 87.25 71 VAL A CA 1
ATOM 569 C C . VAL A 1 71 ? 3.813 1.436 -11.399 1.00 87.25 71 VAL A C 1
ATOM 571 O O . VAL A 1 71 ? 4.994 1.272 -11.692 1.00 87.25 71 VAL A O 1
ATOM 574 N N . HIS A 1 72 ? 2.942 2.022 -12.215 1.00 85.75 72 HIS A N 1
ATOM 575 C CA . HIS A 1 72 ? 3.300 2.504 -13.545 1.00 85.75 72 HIS A CA 1
ATOM 576 C C . HIS A 1 72 ? 4.345 3.631 -13.480 1.00 85.75 72 HIS A C 1
ATOM 578 O O . HIS A 1 72 ? 5.334 3.622 -14.209 1.00 85.75 72 HIS A O 1
ATOM 584 N N . GLN A 1 73 ? 4.198 4.574 -12.540 1.00 85.00 73 GLN A N 1
ATOM 585 C CA . GLN A 1 73 ? 5.213 5.612 -12.318 1.00 85.00 73 GLN A CA 1
ATOM 586 C C . GLN A 1 73 ? 6.551 5.022 -11.852 1.00 85.00 73 GLN A C 1
ATOM 588 O O . GLN A 1 73 ? 7.602 5.514 -12.260 1.00 85.00 73 GLN A O 1
ATOM 593 N N . ALA A 1 74 ? 6.536 3.959 -11.041 1.00 84.06 74 ALA A N 1
ATOM 594 C CA . ALA A 1 74 ? 7.756 3.251 -10.662 1.00 84.06 74 ALA A CA 1
ATOM 595 C C . ALA A 1 74 ? 8.425 2.546 -11.840 1.00 84.06 74 ALA A C 1
ATOM 597 O O . ALA A 1 74 ? 9.638 2.655 -11.978 1.00 84.06 74 ALA A O 1
ATOM 598 N N . ALA A 1 75 ? 7.655 1.870 -12.696 1.00 83.38 75 ALA A N 1
ATOM 599 C CA . ALA A 1 75 ? 8.181 1.210 -13.892 1.00 83.38 75 ALA A CA 1
ATOM 600 C C . ALA A 1 75 ? 8.874 2.212 -14.832 1.00 83.38 75 ALA A C 1
ATOM 602 O O . ALA A 1 75 ? 9.937 1.931 -15.381 1.00 83.38 75 ALA A O 1
ATOM 603 N N . HIS A 1 76 ? 8.326 3.425 -14.941 1.00 83.38 76 HIS A N 1
ATOM 604 C CA . HIS A 1 76 ? 8.897 4.504 -15.745 1.00 83.38 76 HIS A CA 1
ATOM 605 C C . HIS A 1 76 ? 9.910 5.401 -15.008 1.00 83.38 76 HIS A C 1
ATOM 607 O O . HIS A 1 76 ? 10.307 6.427 -15.560 1.00 83.38 76 HIS A O 1
ATOM 613 N N . ASN A 1 77 ? 10.337 5.054 -13.786 1.00 80.00 77 ASN A N 1
ATOM 614 C CA . ASN A 1 77 ? 11.258 5.853 -12.958 1.00 80.00 77 ASN A CA 1
ATOM 615 C C . ASN A 1 77 ? 10.819 7.322 -12.754 1.00 80.00 77 ASN A C 1
ATOM 617 O O . ASN A 1 77 ? 11.646 8.226 -12.642 1.00 80.00 77 ASN A O 1
ATOM 621 N N . ARG A 1 78 ? 9.507 7.573 -12.697 1.00 82.06 78 ARG A N 1
ATOM 622 C CA . ARG A 1 78 ? 8.886 8.901 -12.524 1.00 82.06 78 ARG A CA 1
ATOM 623 C C . ARG A 1 78 ? 8.178 9.051 -11.174 1.00 82.06 78 ARG A C 1
ATOM 625 O O . ARG A 1 78 ? 7.170 9.746 -11.058 1.00 82.06 78 ARG A O 1
ATOM 632 N N . LEU A 1 79 ? 8.692 8.390 -10.140 1.00 78.75 79 LEU A N 1
ATOM 633 C CA . LEU A 1 79 ? 8.147 8.507 -8.788 1.00 78.75 79 LEU A CA 1
ATOM 634 C C . LEU A 1 79 ? 8.377 9.912 -8.229 1.00 78.75 79 LEU A C 1
ATOM 636 O O . LEU A 1 79 ? 9.495 10.422 -8.247 1.00 78.75 79 LEU A O 1
ATOM 640 N N . SER A 1 80 ? 7.312 10.524 -7.708 1.00 77.56 80 SER A N 1
ATOM 641 C CA . SER A 1 80 ? 7.403 11.821 -7.026 1.00 77.56 80 SER A CA 1
ATOM 642 C C . SER A 1 80 ? 7.853 11.670 -5.569 1.00 77.56 80 SER A C 1
ATOM 644 O O . SER A 1 80 ? 8.352 12.617 -4.962 1.00 77.56 80 SER A O 1
ATOM 646 N N . THR A 1 81 ? 7.675 10.482 -4.989 1.00 79.44 81 THR A N 1
ATOM 647 C CA . THR A 1 81 ? 8.013 10.154 -3.601 1.00 79.44 81 THR A CA 1
ATOM 648 C C . THR A 1 81 ? 9.125 9.105 -3.493 1.00 79.44 81 THR A C 1
ATOM 650 O O . THR A 1 81 ? 9.500 8.448 -4.460 1.00 79.44 81 THR A O 1
ATOM 653 N N . ARG A 1 82 ? 9.671 8.940 -2.279 1.00 76.19 82 ARG A N 1
ATOM 654 C CA . ARG A 1 82 ? 10.769 7.998 -1.990 1.00 76.19 82 ARG A CA 1
ATOM 655 C C . ARG A 1 82 ? 10.367 6.521 -2.024 1.00 76.19 82 ARG A C 1
ATOM 657 O O . ARG A 1 82 ? 11.249 5.682 -2.166 1.00 76.19 82 ARG A O 1
ATOM 664 N N . THR A 1 83 ? 9.088 6.188 -1.841 1.00 82.19 83 THR A N 1
ATOM 665 C CA . THR A 1 83 ? 8.624 4.793 -1.746 1.00 82.19 83 THR A CA 1
ATOM 666 C C . THR A 1 83 ? 7.312 4.589 -2.497 1.00 82.19 83 THR A C 1
ATOM 668 O O . THR A 1 83 ? 6.478 5.488 -2.567 1.00 82.19 83 THR A O 1
ATOM 671 N N . LEU A 1 84 ? 7.088 3.373 -3.005 1.00 84.44 84 LEU A N 1
ATOM 672 C CA . LEU A 1 84 ? 5.834 2.986 -3.670 1.00 84.44 84 LEU A CA 1
ATOM 673 C C . LEU A 1 84 ? 4.602 3.209 -2.778 1.00 84.44 84 LEU A C 1
ATOM 675 O O . LEU A 1 84 ? 3.571 3.700 -3.236 1.00 84.44 84 LEU A O 1
ATOM 679 N N . HIS A 1 85 ? 4.726 2.892 -1.488 1.00 84.81 85 HIS A N 1
ATOM 680 C CA . HIS A 1 85 ? 3.684 3.092 -0.482 1.00 84.81 85 HIS A CA 1
ATOM 681 C C . HIS A 1 85 ? 3.317 4.574 -0.314 1.00 84.81 85 HIS A C 1
ATOM 683 O O . HIS A 1 85 ? 2.137 4.917 -0.210 1.00 84.81 85 HIS A O 1
ATOM 689 N N . ALA A 1 86 ? 4.315 5.461 -0.321 1.00 83.06 86 ALA A N 1
ATOM 690 C CA . ALA A 1 86 ? 4.092 6.900 -0.254 1.00 83.06 86 ALA A CA 1
ATOM 691 C C . ALA A 1 86 ? 3.477 7.443 -1.552 1.00 83.06 86 ALA A C 1
ATOM 693 O O . ALA A 1 86 ? 2.604 8.306 -1.483 1.00 83.06 86 ALA A O 1
ATOM 694 N N . GLU A 1 87 ? 3.863 6.909 -2.712 1.00 83.94 87 GLU A N 1
ATOM 695 C CA . GLU A 1 87 ? 3.322 7.315 -4.015 1.00 83.94 87 GLU A CA 1
ATOM 696 C C . GLU A 1 87 ? 1.842 6.953 -4.153 1.00 83.94 87 GLU A C 1
ATOM 698 O O . GLU A 1 87 ? 1.053 7.707 -4.726 1.00 83.94 87 GLU A O 1
ATOM 703 N N . LEU A 1 88 ? 1.445 5.813 -3.588 1.00 87.38 88 LEU A N 1
ATOM 704 C CA . LEU A 1 88 ? 0.048 5.406 -3.520 1.00 87.38 88 LEU A CA 1
ATOM 705 C C . LEU A 1 88 ? -0.768 6.419 -2.709 1.00 87.38 88 LEU A C 1
ATOM 707 O O . LEU A 1 88 ? -1.804 6.891 -3.173 1.00 87.38 88 LEU A O 1
ATOM 711 N N . ILE A 1 89 ? -0.280 6.807 -1.527 1.00 85.38 89 ILE A N 1
ATOM 712 C CA . ILE A 1 89 ? -0.925 7.825 -0.680 1.00 85.38 89 ILE A CA 1
ATOM 713 C C . ILE A 1 89 ? -0.950 9.180 -1.398 1.00 85.38 89 ILE A C 1
ATOM 715 O O . ILE A 1 89 ? -1.966 9.872 -1.385 1.00 85.38 89 ILE A O 1
ATOM 719 N N . TYR A 1 90 ? 0.137 9.544 -2.076 1.00 82.50 90 TYR A N 1
ATOM 720 C CA . TYR A 1 90 ? 0.221 10.759 -2.880 1.00 82.50 90 TYR A CA 1
ATOM 721 C C . TYR A 1 90 ? -0.808 10.771 -4.018 1.00 82.50 90 TYR A C 1
ATOM 723 O O . TYR A 1 90 ? -1.484 11.775 -4.226 1.00 82.50 90 TYR A O 1
ATOM 731 N N . SER A 1 91 ? -0.982 9.640 -4.705 1.00 83.06 91 SER A N 1
ATOM 732 C CA . SER A 1 91 ? -1.942 9.473 -5.801 1.00 83.06 91 SER A CA 1
ATOM 733 C C . SER A 1 91 ? -3.399 9.488 -5.338 1.00 83.06 91 SER A C 1
ATOM 735 O O . SER A 1 91 ? -4.270 9.858 -6.123 1.00 83.06 91 SER A O 1
ATOM 737 N N . LEU A 1 92 ? -3.663 9.110 -4.083 1.00 81.12 92 LEU A N 1
ATOM 738 C CA . LEU A 1 92 ? -4.986 9.207 -3.457 1.00 81.12 92 LEU A CA 1
ATOM 739 C C . LEU A 1 92 ? -5.339 10.629 -3.014 1.00 81.12 92 LEU A C 1
ATOM 741 O O . LEU A 1 92 ? -6.518 10.948 -2.893 1.00 81.12 92 LEU A O 1
ATOM 745 N N . SER A 1 93 ? -4.344 11.473 -2.735 1.00 71.75 93 SER A N 1
ATOM 746 C CA . SER A 1 93 ? -4.580 12.812 -2.203 1.00 71.75 93 SER A CA 1
ATOM 747 C C . SER A 1 93 ? -5.054 13.773 -3.302 1.00 71.75 93 SER A C 1
ATOM 749 O O . SER A 1 93 ? -4.289 14.044 -4.230 1.00 71.75 93 SER A O 1
ATOM 751 N N . PRO A 1 94 ? -6.258 14.375 -3.198 1.00 60.38 94 PRO A N 1
ATOM 752 C CA . PRO A 1 94 ? -6.728 15.366 -4.174 1.00 60.38 94 PRO A CA 1
ATOM 753 C C . PRO A 1 94 ? -5.847 16.618 -4.176 1.00 60.38 94 PRO A C 1
ATOM 755 O O . PRO A 1 94 ? -5.524 17.189 -5.214 1.00 60.38 94 PRO A O 1
ATOM 758 N N . ASN A 1 95 ? -5.418 17.020 -2.981 1.00 53.22 95 ASN A N 1
ATOM 759 C CA . ASN A 1 95 ? -4.428 18.055 -2.775 1.00 53.22 95 ASN A CA 1
ATOM 760 C C . ASN A 1 95 ? -3.114 17.319 -2.512 1.00 53.22 95 ASN A C 1
ATOM 762 O O . ASN A 1 95 ? -3.035 16.619 -1.507 1.00 53.22 95 ASN A O 1
ATOM 766 N N . ARG A 1 96 ? -2.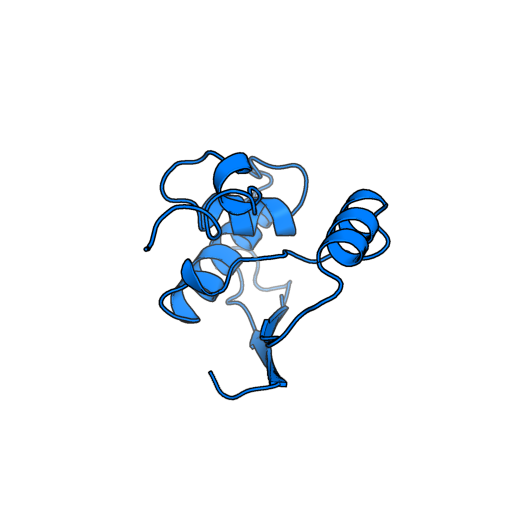116 17.418 -3.398 1.00 51.88 96 ARG A N 1
ATOM 767 C CA . ARG A 1 96 ? -0.820 16.682 -3.430 1.00 51.88 96 ARG A CA 1
ATOM 768 C C . ARG A 1 96 ? 0.059 16.792 -2.159 1.00 51.88 96 ARG A C 1
ATOM 770 O O . ARG A 1 96 ? 1.253 16.517 -2.173 1.00 51.88 96 ARG A O 1
ATOM 777 N N . ASN A 1 97 ? -0.517 17.217 -1.046 1.00 46.50 97 ASN A N 1
ATOM 778 C CA . ASN A 1 97 ? 0.067 17.315 0.271 1.00 46.50 97 ASN A CA 1
ATOM 779 C C . ASN A 1 97 ? -0.055 15.969 1.003 1.00 46.50 97 ASN A C 1
ATOM 781 O O . ASN A 1 97 ? -1.049 15.692 1.675 1.00 46.50 97 ASN A O 1
ATOM 785 N N . VAL A 1 98 ? 0.990 15.143 0.908 1.00 50.09 98 VAL A N 1
ATOM 786 C CA . VAL A 1 98 ? 1.131 13.893 1.682 1.00 50.09 98 VAL A CA 1
ATOM 787 C C . VAL A 1 98 ? 0.801 14.108 3.164 1.00 50.09 98 VAL A C 1
ATOM 789 O O . VAL A 1 98 ? 0.104 13.295 3.763 1.00 50.09 98 VAL A O 1
ATOM 792 N N . SER A 1 99 ? 1.195 15.248 3.738 1.00 49.34 99 SER A N 1
ATOM 793 C CA . SER A 1 99 ? 0.974 15.623 5.141 1.00 49.34 99 SER A CA 1
ATOM 794 C C . SER A 1 99 ? -0.491 15.596 5.601 1.00 49.34 99 SER A C 1
ATOM 796 O O . SER A 1 99 ? -0.741 15.359 6.783 1.00 49.34 99 SER A O 1
ATOM 798 N N . PHE A 1 100 ? -1.463 15.813 4.707 1.00 45.19 100 PHE A N 1
ATOM 799 C CA . PHE A 1 100 ? -2.887 15.854 5.065 1.00 45.19 100 PHE A CA 1
ATOM 800 C C . PHE A 1 100 ? -3.474 14.455 5.308 1.00 45.19 100 PHE A C 1
ATOM 802 O O . PHE A 1 100 ? -4.298 14.261 6.204 1.00 45.19 100 PHE A O 1
ATOM 809 N N . LEU A 1 101 ? -3.001 13.447 4.574 1.00 46.81 101 LEU A N 1
ATOM 810 C CA . LEU A 1 101 ? -3.424 12.057 4.761 1.00 46.81 101 LEU A CA 1
ATOM 811 C C . LEU A 1 101 ? -2.885 11.455 6.072 1.00 46.81 101 LEU A C 1
ATOM 813 O O . LEU A 1 101 ? -3.589 10.669 6.706 1.00 46.81 101 LEU A O 1
ATOM 817 N N . TRP A 1 102 ? -1.709 11.904 6.530 1.00 43.72 102 TRP A N 1
ATOM 818 C CA . TRP A 1 102 ? -1.039 11.432 7.754 1.00 43.72 102 TRP A CA 1
ATOM 819 C C . TRP A 1 102 ? -1.477 12.117 9.058 1.00 43.72 102 TRP A C 1
ATOM 821 O O . TRP A 1 102 ? -1.142 11.634 10.146 1.00 43.72 102 TRP A O 1
ATOM 831 N N . ASN A 1 103 ? -2.164 13.264 8.998 1.00 37.47 103 ASN A N 1
ATOM 832 C CA . ASN A 1 103 ? -2.470 14.043 10.199 1.00 37.47 103 ASN A CA 1
ATOM 833 C C . ASN A 1 103 ? -3.735 13.519 10.901 1.00 37.47 103 ASN A C 1
ATOM 835 O O . ASN A 1 103 ? -4.854 13.934 10.620 1.00 37.47 103 ASN A O 1
ATOM 839 N N . LEU A 1 104 ? -3.537 12.610 11.857 1.00 43.62 104 LEU A N 1
ATOM 840 C CA . LEU A 1 104 ? -4.554 12.038 12.756 1.00 43.62 104 LEU A CA 1
ATOM 841 C C . LEU A 1 104 ? -5.121 13.031 13.800 1.00 43.62 104 LEU A C 1
ATOM 843 O O . LEU A 1 104 ? -5.690 12.604 14.798 1.00 43.62 104 LEU A O 1
ATOM 847 N N . LYS A 1 105 ? -4.956 14.350 13.628 1.00 40.31 105 LYS A N 1
ATOM 848 C CA . LYS A 1 105 ? -5.278 15.338 14.677 1.00 40.31 105 LYS A CA 1
ATOM 849 C C . LYS A 1 105 ? -6.682 15.956 14.632 1.00 40.31 105 LYS A C 1
ATOM 851 O O . LYS A 1 105 ? -7.018 16.654 15.576 1.00 40.31 105 LYS A O 1
ATOM 856 N N . THR A 1 106 ? -7.509 15.732 13.611 1.00 40.72 106 THR A N 1
ATOM 857 C CA . THR A 1 106 ? -8.731 16.553 13.424 1.00 40.72 106 THR A CA 1
ATOM 858 C C . THR A 1 106 ? -10.079 15.860 13.629 1.00 40.72 106 THR A C 1
ATOM 860 O O . THR A 1 106 ? -11.098 16.525 13.507 1.00 40.72 106 THR A O 1
ATOM 863 N N . ALA A 1 107 ? -10.135 14.577 13.997 1.00 39.31 107 ALA A N 1
ATOM 864 C CA . ALA A 1 107 ? -11.423 13.904 14.236 1.00 39.31 107 ALA A CA 1
ATOM 865 C C . ALA A 1 107 ? -11.950 14.031 15.684 1.00 39.31 107 ALA A C 1
ATOM 867 O O . ALA A 1 107 ? -13.073 13.629 15.957 1.00 39.31 107 ALA A O 1
ATOM 868 N N . GLY A 1 108 ? -11.162 14.582 16.616 1.00 36.69 108 GLY A N 1
ATOM 869 C CA . GLY A 1 108 ? -11.544 14.697 18.031 1.00 36.69 108 GLY A CA 1
ATOM 870 C C . GLY A 1 108 ? -12.155 16.037 18.455 1.00 36.69 108 GLY A C 1
ATOM 871 O O . GLY A 1 108 ? -12.459 16.195 19.630 1.00 36.69 108 GLY A O 1
ATOM 872 N N . SER A 1 109 ? -12.289 17.021 17.560 1.00 33.84 109 SER A N 1
ATOM 873 C CA . SER A 1 109 ? -12.692 18.384 17.957 1.00 33.84 109 SER A CA 1
ATOM 874 C C . SER A 1 109 ? -13.661 19.078 17.002 1.00 33.84 109 SER A C 1
ATOM 876 O O . SER A 1 109 ? -13.824 20.291 17.083 1.00 33.84 109 SER A O 1
ATOM 878 N N . LEU A 1 110 ? -14.272 18.347 16.071 1.00 35.38 110 LEU A N 1
ATOM 879 C CA . LEU A 1 110 ? -15.166 18.921 15.065 1.00 35.38 110 LEU A CA 1
ATOM 880 C C . LEU A 1 110 ? -16.389 18.034 14.835 1.00 35.38 110 LEU A C 1
ATOM 882 O O . LEU A 1 110 ? -16.705 17.741 13.698 1.00 35.38 110 LEU A O 1
ATOM 886 N N . PHE A 1 111 ? -17.052 17.610 15.910 1.00 24.47 111 PHE A N 1
ATOM 887 C CA . PHE A 1 111 ? -18.513 17.489 15.996 1.00 24.47 111 PHE A CA 1
ATOM 888 C C . PHE A 1 111 ? -18.898 17.528 17.492 1.00 24.47 111 PHE A C 1
ATOM 890 O O . PHE A 1 111 ? -18.226 16.850 18.274 1.00 24.47 111 PHE A O 1
ATOM 897 N N . PRO A 1 112 ? -19.874 18.363 17.908 1.00 37.19 112 PRO A N 1
ATOM 898 C CA . PRO A 1 112 ? -20.479 18.296 19.240 1.00 37.19 112 PRO A CA 1
ATOM 899 C C . PRO A 1 112 ? -21.314 17.023 19.435 1.00 37.19 112 PRO A C 1
ATOM 901 O O . PRO A 1 112 ? -21.753 16.437 18.417 1.00 37.19 112 PRO A O 1
#

pLDDT: mean 75.07, std 16.83, range [24.47, 90.19]

InterPro domains:
  IPR013926 CGI121/TPRKB [PF08617] (29-99)
  IPR013926 CGI121/TPRKB [PTHR15840] (16-99)
  IPR036504 CGI121/TPRKB superfamily [G3DSA:3.30.2380.10] (15-104)
  IPR036504 CGI121/TPRKB superfamily [SSF143870] (22-99)